Protein AF-A0A7X5N4G2-F1 (afdb_monomer_lite)

Structure (mmCIF, N/CA/C/O backbone):
data_AF-A0A7X5N4G2-F1
#
_entry.id   AF-A0A7X5N4G2-F1
#
loop_
_atom_site.group_PDB
_atom_site.id
_atom_site.type_symbol
_atom_site.label_atom_id
_atom_site.label_alt_id
_atom_site.label_comp_id
_atom_site.label_asym_id
_atom_site.label_entity_id
_atom_site.label_seq_id
_atom_site.pdbx_PDB_ins_code
_atom_site.Cartn_x
_atom_site.Cartn_y
_atom_site.Cartn_z
_atom_site.occupancy
_atom_site.B_iso_or_equiv
_atom_site.auth_seq_id
_atom_site.auth_comp_id
_atom_site.auth_asym_id
_atom_site.auth_atom_id
_atom_site.pdbx_PDB_model_num
ATOM 1 N N . ASP A 1 1 ? -10.173 5.238 -19.729 1.00 92.06 1 ASP A N 1
ATOM 2 C CA . ASP A 1 1 ? -10.025 4.762 -21.127 1.00 92.06 1 ASP A CA 1
ATOM 3 C C . ASP A 1 1 ? -9.291 3.426 -21.212 1.00 92.06 1 ASP A C 1
ATOM 5 O O . ASP A 1 1 ? -9.582 2.671 -22.125 1.00 92.06 1 ASP A O 1
ATOM 9 N N . GLY A 1 2 ? -8.421 3.095 -20.251 1.00 95.19 2 GLY A N 1
ATOM 10 C CA . GLY A 1 2 ? -7.559 1.912 -20.341 1.00 95.19 2 GLY A CA 1
ATOM 11 C C . GLY A 1 2 ? -6.193 2.245 -20.941 1.00 95.19 2 GLY A C 1
ATOM 12 O O . GLY A 1 2 ? -5.369 1.347 -21.107 1.00 95.19 2 GLY A O 1
ATOM 13 N N . ASP A 1 3 ? -5.952 3.527 -21.218 1.00 97.50 3 ASP A N 1
ATOM 14 C CA . ASP A 1 3 ? -4.658 4.038 -21.627 1.00 97.50 3 ASP A CA 1
ATOM 15 C C . ASP A 1 3 ? -3.675 4.006 -20.444 1.00 97.50 3 ASP A C 1
ATOM 17 O O . ASP A 1 3 ? -4.087 3.887 -19.280 1.00 97.50 3 ASP A O 1
ATOM 21 N N . PRO A 1 4 ? -2.359 4.083 -20.712 1.00 96.88 4 PRO A N 1
ATOM 22 C CA . PRO A 1 4 ? -1.360 4.167 -19.659 1.00 96.88 4 PRO A CA 1
ATOM 23 C C . PRO A 1 4 ? -1.680 5.289 -18.671 1.00 96.88 4 PRO A C 1
ATOM 25 O O . PRO A 1 4 ? -1.865 6.444 -19.050 1.00 96.88 4 PRO A O 1
ATOM 28 N N . ALA A 1 5 ? -1.708 4.934 -17.393 1.00 97.12 5 ALA A N 1
ATOM 29 C CA . ALA A 1 5 ? -1.971 5.850 -16.299 1.00 97.12 5 ALA A CA 1
ATOM 30 C C . ALA A 1 5 ? -1.013 5.570 -15.143 1.00 97.12 5 ALA A C 1
ATOM 32 O O . ALA A 1 5 ? -0.503 4.455 -14.984 1.00 97.12 5 ALA A O 1
ATOM 33 N N . GLU A 1 6 ? -0.801 6.588 -14.318 1.00 96.94 6 GLU A N 1
ATOM 34 C CA . GLU A 1 6 ? 0.061 6.523 -13.147 1.00 96.94 6 GLU A CA 1
ATOM 35 C C . GLU A 1 6 ? -0.737 6.840 -11.882 1.00 96.94 6 GLU A C 1
ATOM 37 O O . GLU A 1 6 ? -1.568 7.749 -11.858 1.00 96.94 6 GLU A O 1
ATOM 42 N N . ALA A 1 7 ? -0.466 6.081 -10.820 1.00 97.38 7 ALA A N 1
ATOM 43 C CA . ALA A 1 7 ? -0.912 6.387 -9.471 1.00 97.38 7 ALA A CA 1
ATOM 44 C C . ALA A 1 7 ? 0.320 6.735 -8.633 1.00 97.38 7 ALA A C 1
ATOM 46 O O . ALA A 1 7 ? 1.182 5.882 -8.423 1.00 97.38 7 ALA A O 1
ATOM 47 N N . TRP A 1 8 ? 0.392 7.978 -8.157 1.00 96.81 8 TRP A N 1
ATOM 48 C CA . TRP A 1 8 ? 1.512 8.471 -7.362 1.00 96.81 8 TRP A CA 1
ATOM 49 C C . TRP A 1 8 ? 1.087 8.688 -5.910 1.00 96.81 8 TRP A C 1
ATOM 51 O O . TRP A 1 8 ? 0.089 9.359 -5.642 1.00 96.81 8 TRP A O 1
ATOM 61 N N . LEU A 1 9 ? 1.842 8.107 -4.978 1.00 96.31 9 LEU A N 1
ATOM 62 C CA . LEU A 1 9 ? 1.596 8.192 -3.542 1.00 96.31 9 LEU A CA 1
ATOM 63 C C . LEU A 1 9 ? 2.859 8.681 -2.837 1.00 96.31 9 LEU A C 1
ATOM 65 O O . LEU A 1 9 ? 3.897 8.028 -2.901 1.00 96.31 9 LEU A O 1
ATOM 69 N N . CYS A 1 10 ? 2.727 9.779 -2.101 1.00 95.44 10 CYS A N 1
ATOM 70 C CA . CYS A 1 10 ? 3.713 10.227 -1.128 1.00 95.44 10 CYS A CA 1
ATOM 71 C C . CYS A 1 10 ? 3.094 10.228 0.261 1.00 95.44 10 CYS A C 1
ATOM 73 O O . CYS A 1 10 ? 1.952 10.652 0.429 1.00 95.44 10 CYS A O 1
ATOM 75 N N . TYR A 1 11 ? 3.859 9.759 1.241 1.00 94.50 11 TYR A N 1
ATOM 76 C CA . TYR A 1 11 ? 3.466 9.749 2.644 1.00 94.50 11 TYR A CA 1
ATOM 77 C C . TYR A 1 11 ? 4.683 10.018 3.528 1.00 94.50 11 TYR A C 1
ATOM 79 O O . TYR A 1 11 ? 5.825 9.751 3.144 1.00 94.50 11 TYR A O 1
ATOM 87 N N . GLY A 1 12 ? 4.432 10.540 4.721 1.00 94.94 12 GLY A N 1
ATOM 88 C CA . GLY A 1 12 ? 5.426 10.707 5.770 1.00 94.94 12 GLY A CA 1
ATOM 89 C C . GLY A 1 12 ? 4.967 10.111 7.095 1.00 94.94 12 GLY A C 1
ATOM 90 O O . GLY A 1 12 ? 3.796 9.798 7.302 1.00 94.94 12 GLY A O 1
ATOM 91 N N . LEU A 1 13 ? 5.898 10.006 8.047 1.00 93.12 13 LEU A N 1
ATOM 92 C CA . LEU A 1 13 ? 5.601 9.498 9.392 1.00 93.12 13 LEU A CA 1
ATOM 93 C C . LEU A 1 13 ? 4.521 10.331 10.110 1.00 93.12 13 LEU A C 1
ATOM 95 O O . LEU A 1 13 ? 3.733 9.786 10.881 1.00 93.12 13 LEU A O 1
ATOM 99 N N . GLY A 1 14 ? 4.458 11.637 9.829 1.00 96.94 14 GLY A N 1
ATOM 100 C CA . GLY A 1 14 ? 3.423 12.525 10.363 1.00 96.94 14 GLY A CA 1
ATOM 101 C C . GLY A 1 14 ? 2.007 12.099 9.967 1.00 96.94 14 GLY A C 1
ATOM 102 O O . GLY A 1 14 ? 1.120 12.098 10.819 1.00 96.94 14 GLY A O 1
ATOM 103 N N . ASP A 1 15 ? 1.813 11.646 8.725 1.00 95.50 15 ASP A N 1
ATOM 104 C CA . ASP A 1 15 ? 0.514 11.167 8.236 1.00 95.50 15 ASP A CA 1
ATOM 105 C C . ASP A 1 15 ? 0.079 9.910 8.995 1.00 95.50 15 ASP A C 1
ATOM 107 O O . ASP A 1 15 ? -1.078 9.766 9.385 1.00 95.50 15 ASP A O 1
ATOM 111 N N . VAL A 1 16 ? 1.033 9.021 9.282 1.00 95.12 16 VAL A N 1
ATOM 112 C CA . VAL A 1 16 ? 0.786 7.790 10.042 1.00 95.12 16 VAL A CA 1
ATOM 113 C C . VAL A 1 16 ? 0.347 8.099 11.469 1.00 95.12 16 VAL A C 1
ATOM 115 O O . VAL A 1 16 ? -0.614 7.511 11.966 1.00 95.12 16 VAL A O 1
ATOM 118 N N . VAL A 1 17 ? 1.040 9.027 12.134 1.00 96.88 17 VAL A N 1
ATOM 119 C CA . VAL A 1 17 ? 0.687 9.463 13.491 1.00 96.88 17 VAL A CA 1
ATOM 120 C C . VAL A 1 17 ? -0.707 10.084 13.504 1.00 96.88 17 VAL A C 1
ATOM 122 O O . VAL A 1 17 ? -1.516 9.732 14.364 1.00 96.88 17 VAL A O 1
ATOM 125 N N . LEU A 1 18 ? -1.008 10.945 12.531 1.00 97.75 18 LEU A N 1
ATOM 126 C CA . LEU A 1 18 ? -2.312 11.586 12.403 1.00 97.75 18 LEU A CA 1
ATOM 127 C C . LEU A 1 18 ? -3.437 10.558 12.215 1.00 97.75 18 LEU A C 1
ATOM 129 O O . LEU A 1 18 ? -4.429 10.597 12.939 1.00 97.75 18 LEU A O 1
ATOM 133 N N . LEU A 1 19 ? -3.273 9.598 11.301 1.00 97.31 19 LEU A N 1
ATOM 134 C CA . LEU A 1 19 ? -4.270 8.552 11.052 1.00 97.31 19 LEU A CA 1
ATOM 135 C C . LEU A 1 19 ? -4.493 7.662 12.278 1.00 97.31 19 LEU A C 1
ATOM 137 O O . LEU A 1 19 ? -5.636 7.347 12.607 1.00 97.31 19 LEU A O 1
ATOM 141 N N . LYS A 1 20 ? -3.426 7.304 13.006 1.00 97.19 20 LYS A N 1
ATOM 142 C CA . LYS A 1 20 ? -3.554 6.572 14.277 1.00 97.19 20 LYS A CA 1
ATOM 143 C C . LYS A 1 20 ? -4.362 7.376 15.293 1.00 97.19 20 LYS A C 1
ATOM 145 O O . LYS A 1 20 ? -5.293 6.838 15.882 1.00 97.19 20 LYS A O 1
ATOM 150 N N . GLN A 1 21 ? -4.065 8.664 15.460 1.00 98.06 21 GLN A N 1
ATOM 151 C CA . GLN A 1 21 ? 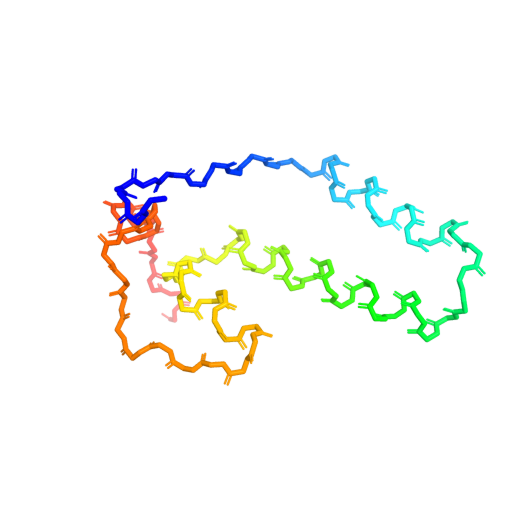-4.821 9.531 16.369 1.00 98.06 21 GLN A CA 1
ATOM 152 C C . GLN A 1 21 ? -6.299 9.630 15.979 1.00 98.06 21 GLN A C 1
ATOM 154 O O . GLN A 1 21 ? -7.152 9.515 16.854 1.00 98.06 21 GLN A O 1
ATOM 159 N N . MET A 1 22 ? -6.609 9.774 14.687 1.00 98.00 22 MET A N 1
ATOM 160 C CA . MET A 1 22 ? -7.989 9.796 14.190 1.00 98.00 22 MET A CA 1
ATOM 161 C C . MET A 1 22 ? -8.748 8.505 14.532 1.00 98.00 22 MET A C 1
ATOM 163 O O . MET A 1 22 ? -9.901 8.570 14.958 1.00 98.00 22 MET A O 1
ATOM 167 N N . ILE A 1 23 ? -8.109 7.338 14.386 1.00 98.00 23 ILE A N 1
ATOM 168 C CA . ILE A 1 23 ? -8.715 6.045 14.740 1.00 98.00 23 ILE A CA 1
ATOM 169 C C . ILE A 1 23 ? -8.985 5.964 16.248 1.00 98.00 23 ILE A C 1
ATOM 171 O O . ILE A 1 23 ? -10.080 5.576 16.658 1.00 98.00 23 ILE A O 1
ATOM 175 N N . GLU A 1 24 ? -8.014 6.349 17.080 1.00 97.62 24 GLU A N 1
ATOM 176 C CA . GLU A 1 24 ? -8.138 6.238 18.537 1.00 97.62 24 GLU A CA 1
ATOM 177 C C . GLU A 1 24 ? -9.143 7.236 19.128 1.00 97.62 24 GLU A C 1
ATOM 179 O O . GLU A 1 24 ? -9.908 6.877 20.025 1.00 97.62 24 GLU A O 1
ATOM 184 N N . GLN A 1 25 ? -9.184 8.467 18.612 1.00 97.62 25 GLN A N 1
ATOM 185 C CA . GLN A 1 25 ? -10.076 9.532 19.090 1.00 97.62 25 GLN A CA 1
ATOM 186 C C . GLN A 1 25 ? -11.508 9.417 18.550 1.00 97.62 25 GLN A C 1
ATOM 188 O O . GLN A 1 25 ? -12.406 10.074 19.069 1.00 97.62 25 GLN A O 1
ATOM 193 N N . GLY A 1 26 ? -11.739 8.596 17.522 1.00 95.88 26 GLY A N 1
ATOM 194 C CA . GLY A 1 26 ? -13.071 8.384 16.966 1.00 95.88 26 GLY A CA 1
ATOM 195 C C . GLY A 1 26 ? -14.043 7.710 17.944 1.00 95.88 26 GLY A C 1
ATOM 196 O O . GLY A 1 26 ? -13.651 6.946 18.828 1.00 95.88 26 GLY A O 1
ATOM 197 N N . GLU A 1 27 ? -15.340 7.933 17.732 1.00 97.38 27 GLU A N 1
ATOM 198 C CA . GLU A 1 27 ? -16.436 7.375 18.550 1.00 97.38 27 GLU A CA 1
ATOM 199 C C . GLU A 1 27 ? -16.839 5.941 18.152 1.00 97.38 27 GLU A C 1
ATOM 201 O O . GLU A 1 27 ? -17.821 5.387 18.645 1.00 97.38 27 GLU A O 1
ATOM 206 N N . ALA A 1 28 ? -16.101 5.320 17.230 1.00 97.12 28 ALA A N 1
ATOM 207 C CA . ALA A 1 28 ? -16.384 3.965 16.780 1.00 97.12 28 ALA A CA 1
ATOM 208 C C . ALA A 1 28 ? -16.166 2.935 17.903 1.00 97.12 28 ALA A C 1
ATOM 210 O O . ALA A 1 28 ? -15.274 3.082 18.739 1.00 97.12 28 ALA A O 1
ATOM 211 N N . ALA A 1 29 ? -16.937 1.846 17.877 1.00 98.25 29 ALA A N 1
ATOM 212 C CA . ALA A 1 29 ? -16.732 0.719 18.783 1.00 98.25 29 ALA A CA 1
ATOM 213 C C . ALA A 1 29 ? -15.332 0.094 18.611 1.00 98.25 29 ALA A C 1
ATOM 215 O O . ALA A 1 29 ? -14.763 0.116 17.515 1.00 98.25 29 ALA A O 1
ATOM 216 N N . GLU A 1 30 ? -14.807 -0.536 19.666 1.00 97.81 30 GLU A N 1
ATOM 217 C CA . GLU A 1 30 ? -13.445 -1.098 19.675 1.00 97.81 30 GLU A CA 1
ATOM 218 C C . GLU A 1 30 ? -13.176 -2.106 18.554 1.00 97.81 30 GLU A C 1
ATOM 220 O O . GLU A 1 30 ? -12.096 -2.100 17.963 1.00 97.81 30 GLU A O 1
ATOM 225 N N . GLU A 1 31 ? -14.167 -2.923 18.191 1.00 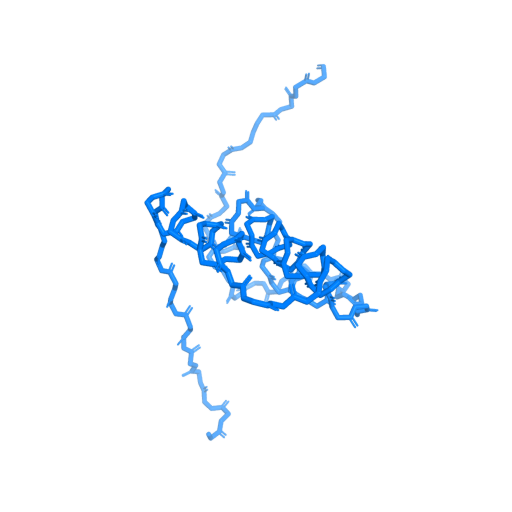97.81 31 GLU A N 1
ATOM 226 C CA . GLU A 1 31 ? -14.029 -3.863 17.073 1.00 97.81 31 GLU A CA 1
ATOM 227 C C . GLU A 1 31 ? -13.780 -3.129 15.748 1.00 97.81 31 GLU A C 1
ATOM 229 O O . GLU A 1 31 ? -12.931 -3.521 14.945 1.00 97.81 31 GLU A O 1
ATOM 234 N N . ARG A 1 32 ? -14.449 -1.987 15.541 1.00 97.81 32 ARG A N 1
ATOM 235 C CA . ARG A 1 32 ? -14.214 -1.162 14.357 1.00 97.81 32 ARG A CA 1
ATOM 236 C C . ARG A 1 32 ? -12.840 -0.500 14.407 1.00 97.81 32 ARG A C 1
ATOM 238 O O . ARG A 1 32 ? -12.149 -0.516 13.393 1.00 97.81 32 ARG A O 1
ATOM 245 N N . LYS A 1 33 ? -12.411 0.027 15.559 1.00 98.38 33 LYS A N 1
ATOM 246 C CA . LYS A 1 33 ? -11.058 0.594 15.717 1.00 98.38 33 LYS A CA 1
ATOM 247 C C . LYS A 1 33 ? -9.975 -0.446 15.447 1.00 98.38 33 LYS A C 1
ATOM 249 O O . LYS A 1 33 ? -8.994 -0.157 14.770 1.00 98.38 33 LYS A O 1
ATOM 254 N N . ARG A 1 34 ? -10.161 -1.682 15.921 1.00 98.19 34 ARG A N 1
ATOM 255 C CA . ARG A 1 34 ? -9.265 -2.811 15.633 1.00 98.19 34 ARG A CA 1
ATOM 256 C C . ARG A 1 34 ? -9.156 -3.087 14.132 1.00 98.19 34 ARG A C 1
ATOM 258 O O . ARG A 1 34 ? -8.043 -3.250 13.640 1.00 98.19 34 ARG A O 1
ATOM 265 N N . LEU A 1 35 ? -10.277 -3.089 13.410 1.00 98.06 35 LEU A N 1
ATOM 266 C CA . LEU A 1 35 ? -10.277 -3.258 11.956 1.00 98.06 35 LEU A CA 1
ATOM 267 C C . LEU A 1 35 ? -9.549 -2.110 11.238 1.00 98.06 35 LEU A C 1
ATOM 269 O O . LEU A 1 35 ? -8.761 -2.362 10.332 1.00 98.06 35 LEU A O 1
ATOM 273 N N . GLU A 1 36 ? -9.796 -0.859 11.626 1.00 98.19 36 GLU A N 1
ATOM 274 C CA . GLU A 1 36 ? -9.131 0.296 11.006 1.00 98.19 36 GLU A CA 1
ATOM 275 C C . GLU A 1 36 ? -7.619 0.310 11.287 1.00 98.19 36 GLU A C 1
ATOM 277 O O . GLU A 1 36 ? -6.840 0.583 10.376 1.00 98.19 36 GLU A O 1
ATOM 282 N N . ARG A 1 37 ? -7.184 -0.086 12.494 1.00 97.94 37 ARG A N 1
ATOM 283 C CA . ARG A 1 37 ? -5.759 -0.312 12.801 1.00 97.94 37 ARG A CA 1
ATOM 284 C C . ARG A 1 37 ? -5.141 -1.347 11.859 1.00 97.94 37 ARG A C 1
ATOM 286 O O . ARG A 1 37 ? -4.125 -1.065 11.238 1.00 97.94 37 ARG A O 1
ATOM 293 N N . ALA A 1 38 ? -5.798 -2.494 11.677 1.00 97.31 38 ALA A N 1
ATOM 294 C CA . ALA A 1 38 ? -5.310 -3.542 10.781 1.00 97.31 38 ALA A CA 1
ATOM 295 C C . ALA A 1 38 ? -5.211 -3.078 9.315 1.00 97.31 38 ALA A C 1
ATOM 297 O O . ALA A 1 38 ? -4.257 -3.421 8.619 1.00 97.31 38 ALA A O 1
ATOM 298 N N . LYS A 1 39 ? -6.168 -2.269 8.840 1.00 97.06 39 LYS A N 1
ATOM 299 C CA . LYS A 1 39 ? -6.105 -1.665 7.499 1.00 97.06 39 LYS A CA 1
ATOM 300 C C . LYS A 1 39 ? -4.950 -0.677 7.367 1.00 97.06 39 LYS A C 1
ATOM 302 O O . LYS A 1 39 ? -4.275 -0.680 6.340 1.00 97.06 39 LYS A O 1
ATOM 307 N N . LEU A 1 40 ? -4.726 0.158 8.384 1.00 97.38 40 LEU A N 1
ATOM 308 C CA . LEU A 1 40 ? -3.604 1.090 8.396 1.00 97.38 40 LEU A CA 1
ATOM 309 C C . LEU A 1 40 ? -2.275 0.332 8.369 1.00 97.38 40 LEU A C 1
ATOM 311 O O . LEU A 1 40 ? -1.430 0.639 7.538 1.00 97.38 40 LEU A O 1
ATOM 315 N N . ASP A 1 41 ? -2.118 -0.697 9.200 1.00 96.00 41 ASP A N 1
ATOM 316 C CA . ASP A 1 41 ? -0.915 -1.534 9.211 1.00 96.00 41 ASP A CA 1
ATOM 317 C C . ASP A 1 41 ? -0.685 -2.213 7.849 1.00 96.00 41 ASP A C 1
ATOM 319 O O . ASP A 1 41 ? 0.445 -2.265 7.365 1.00 96.00 41 ASP A O 1
ATOM 323 N N . HIS A 1 42 ? -1.750 -2.664 7.176 1.00 95.50 42 HIS A N 1
ATOM 324 C CA . HIS A 1 42 ? -1.655 -3.213 5.822 1.00 95.50 42 HIS A CA 1
ATOM 325 C C . HIS A 1 42 ? -1.196 -2.169 4.790 1.00 95.50 42 HIS A C 1
ATOM 327 O O . HIS A 1 42 ? -0.333 -2.461 3.963 1.00 95.50 42 HIS A O 1
ATOM 333 N N . LEU A 1 43 ? -1.734 -0.944 4.847 1.00 96.12 43 LEU A N 1
ATOM 334 C CA . LEU A 1 43 ? -1.309 0.158 3.978 1.00 96.12 43 LEU A CA 1
ATOM 335 C C . LEU A 1 43 ? 0.168 0.515 4.204 1.00 96.12 43 LEU A C 1
ATOM 337 O O . LEU A 1 43 ? 0.902 0.706 3.237 1.00 96.12 43 LEU A O 1
ATOM 341 N N . LEU A 1 44 ? 0.621 0.564 5.460 1.00 96.12 44 LEU A N 1
ATOM 342 C CA . LEU A 1 44 ? 2.030 0.806 5.780 1.00 96.12 44 LEU A CA 1
ATOM 343 C C . LEU A 1 44 ? 2.921 -0.318 5.251 1.00 96.12 44 LEU A C 1
ATOM 345 O O . LEU A 1 44 ? 3.911 -0.041 4.578 1.00 96.12 44 LEU A O 1
ATOM 349 N N . GLY A 1 45 ? 2.518 -1.575 5.450 1.00 95.25 45 GLY A N 1
ATOM 350 C CA . GLY A 1 45 ? 3.215 -2.729 4.884 1.00 95.25 45 GLY A CA 1
ATOM 351 C C . GLY A 1 45 ? 3.296 -2.684 3.354 1.00 95.25 45 GLY A C 1
ATOM 352 O O . GLY A 1 45 ? 4.324 -3.039 2.783 1.00 95.25 45 GLY A O 1
ATOM 353 N N . TYR A 1 46 ? 2.254 -2.196 2.672 1.00 96.81 46 TYR A N 1
ATOM 354 C CA . TYR A 1 46 ? 2.280 -1.956 1.226 1.00 96.81 46 TYR A CA 1
ATOM 355 C C . TYR A 1 46 ? 3.283 -0.866 0.827 1.00 96.81 46 TYR A C 1
ATOM 357 O O . TYR A 1 46 ? 4.018 -1.030 -0.151 1.00 96.81 46 TYR A O 1
ATOM 365 N N . CYS A 1 47 ? 3.322 0.240 1.570 1.00 95.75 47 CYS A N 1
ATOM 366 C CA . CYS A 1 47 ? 4.230 1.345 1.295 1.00 95.75 47 CYS A CA 1
ATOM 367 C C . CYS A 1 47 ? 5.704 0.955 1.486 1.00 95.75 47 CYS A C 1
ATOM 369 O O . CYS A 1 47 ? 6.525 1.305 0.637 1.00 95.75 47 CYS A O 1
ATOM 371 N N . GLU A 1 48 ? 6.007 0.206 2.549 1.00 94.31 48 GLU A N 1
ATOM 372 C CA . GLU A 1 48 ? 7.364 -0.175 2.975 1.00 94.31 48 GLU A CA 1
ATOM 373 C C . GLU A 1 48 ? 7.895 -1.453 2.303 1.00 94.31 48 GLU A C 1
ATOM 375 O O . GLU A 1 48 ? 9.077 -1.779 2.419 1.00 94.31 48 GLU A O 1
ATOM 380 N N . SER A 1 49 ? 7.045 -2.195 1.589 1.00 94.94 49 SER A N 1
ATOM 381 C CA . SER A 1 49 ? 7.456 -3.430 0.922 1.00 94.94 49 SER A CA 1
ATOM 382 C C . SER A 1 49 ? 8.468 -3.175 -0.195 1.00 94.94 49 SER A C 1
ATOM 384 O O . SER A 1 49 ? 8.293 -2.284 -1.024 1.00 94.94 49 SER A O 1
ATOM 386 N N . MET A 1 50 ? 9.480 -4.044 -0.280 1.00 95.44 50 MET A N 1
ATOM 387 C CA . MET A 1 50 ? 10.421 -4.116 -1.408 1.00 95.44 50 MET A CA 1
ATOM 388 C C . MET A 1 50 ? 9.924 -5.041 -2.537 1.00 95.44 50 MET A C 1
ATOM 390 O O . MET A 1 50 ? 10.577 -5.175 -3.570 1.00 95.44 50 MET A O 1
ATOM 394 N N . GLN A 1 51 ? 8.782 -5.715 -2.356 1.00 95.94 51 GLN A N 1
ATOM 395 C CA . GLN A 1 51 ? 8.193 -6.599 -3.368 1.00 95.94 51 GLN A CA 1
ATOM 396 C C . GLN A 1 51 ? 7.448 -5.795 -4.442 1.00 95.94 51 GLN A C 1
ATOM 398 O O . GLN A 1 51 ? 7.170 -4.609 -4.280 1.00 95.94 51 GLN A O 1
ATOM 403 N N . CYS A 1 52 ? 7.053 -6.437 -5.543 1.00 97.94 52 CYS A N 1
ATOM 404 C CA . CYS A 1 52 ? 6.201 -5.794 -6.543 1.00 97.94 52 CYS A CA 1
ATOM 405 C C . CYS A 1 52 ? 4.913 -5.242 -5.903 1.00 97.94 52 CYS A C 1
ATOM 407 O O . CYS A 1 52 ? 4.108 -6.011 -5.372 1.00 97.94 52 CYS A O 1
ATOM 409 N N . ARG A 1 53 ? 4.663 -3.930 -6.032 1.00 98.12 53 ARG A N 1
ATOM 410 C CA . ARG A 1 53 ? 3.480 -3.277 -5.446 1.00 98.12 53 ARG A CA 1
ATOM 411 C C . ARG A 1 53 ? 2.172 -3.942 -5.863 1.00 98.12 53 ARG A C 1
ATOM 413 O O . ARG A 1 53 ? 1.295 -4.152 -5.035 1.00 98.12 53 ARG A O 1
ATOM 420 N N . ARG A 1 54 ? 2.053 -4.355 -7.129 1.00 98.31 54 ARG A N 1
ATOM 421 C CA . ARG A 1 54 ? 0.852 -5.048 -7.625 1.00 98.31 54 ARG A CA 1
ATOM 422 C C . ARG A 1 54 ? 0.621 -6.390 -6.927 1.00 98.31 54 ARG A C 1
ATOM 424 O O . ARG A 1 54 ? -0.525 -6.716 -6.648 1.00 98.31 54 ARG A O 1
ATOM 431 N N . GLN A 1 55 ? 1.680 -7.149 -6.641 1.00 98.25 55 GLN A N 1
ATOM 432 C CA . GLN A 1 55 ? 1.548 -8.414 -5.913 1.00 98.25 55 GLN A CA 1
ATOM 433 C C . GLN A 1 55 ? 1.053 -8.171 -4.485 1.00 98.25 55 GLN A C 1
ATOM 435 O O . GLN A 1 55 ? 0.114 -8.832 -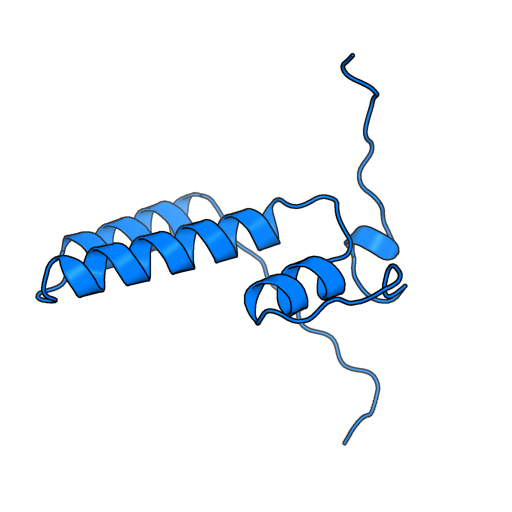4.058 1.00 98.25 55 GLN A O 1
ATOM 440 N N . VAL A 1 56 ? 1.629 -7.190 -3.783 1.00 97.81 56 VAL A N 1
ATOM 441 C CA . VAL A 1 56 ? 1.240 -6.859 -2.401 1.00 97.81 56 VAL A CA 1
ATOM 442 C C . VAL A 1 56 ? -0.196 -6.336 -2.338 1.00 97.81 56 VAL A C 1
ATOM 444 O O . VAL A 1 56 ? -0.975 -6.792 -1.506 1.00 97.81 56 VAL A O 1
ATOM 447 N N . LEU A 1 57 ? -0.566 -5.434 -3.253 1.00 97.62 57 LEU A N 1
ATOM 448 C CA . LEU A 1 57 ? -1.920 -4.888 -3.345 1.00 97.62 57 LEU A CA 1
ATOM 449 C C . LEU A 1 57 ? -2.958 -5.998 -3.545 1.00 97.62 57 LEU A C 1
ATOM 451 O O . LEU A 1 57 ? -3.930 -6.068 -2.803 1.00 97.62 57 LEU A O 1
ATOM 455 N N . LEU A 1 58 ? -2.740 -6.875 -4.531 1.00 97.94 58 LEU A N 1
ATOM 456 C CA . LEU A 1 58 ? -3.664 -7.966 -4.845 1.00 97.94 58 LEU A CA 1
ATOM 457 C C . LEU A 1 58 ? -3.736 -8.999 -3.714 1.00 97.94 58 LEU A C 1
ATOM 459 O O . LEU A 1 58 ? -4.828 -9.454 -3.378 1.00 97.94 58 LEU A O 1
ATOM 463 N N . ALA A 1 59 ? -2.614 -9.289 -3.048 1.00 96.62 59 ALA A N 1
ATOM 464 C CA . ALA A 1 59 ? -2.598 -10.167 -1.881 1.00 96.62 59 ALA A CA 1
ATOM 465 C C . ALA A 1 59 ? -3.472 -9.629 -0.733 1.00 96.62 59 ALA A C 1
ATOM 467 O O . ALA A 1 59 ? -4.136 -10.415 -0.058 1.00 96.62 59 ALA A O 1
ATOM 468 N N . GLY A 1 60 ? -3.548 -8.304 -0.551 1.00 93.56 60 GLY A N 1
ATOM 469 C CA . GLY A 1 60 ? -4.469 -7.663 0.397 1.00 93.56 60 GLY A CA 1
ATOM 470 C C . GLY A 1 60 ? -5.952 -7.929 0.118 1.00 93.56 60 GLY A C 1
ATOM 471 O O . GLY A 1 60 ? -6.762 -7.929 1.043 1.00 93.56 60 GLY A O 1
ATOM 472 N N . PHE 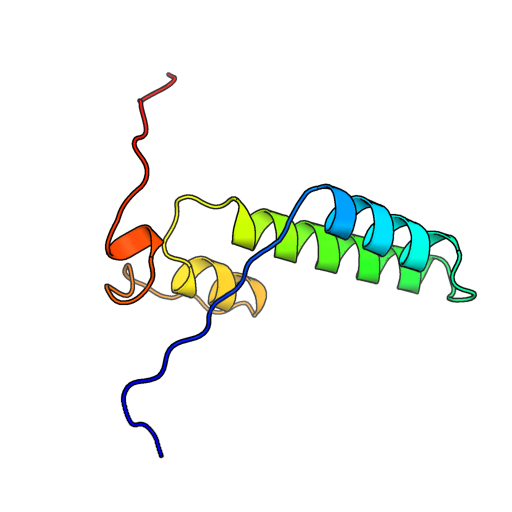A 1 61 ? -6.298 -8.230 -1.136 1.00 96.12 61 PHE A N 1
ATOM 473 C CA . PHE A 1 61 ? -7.638 -8.637 -1.569 1.00 96.12 61 PHE A CA 1
ATOM 474 C C . PHE A 1 61 ? -7.802 -10.162 -1.695 1.00 96.12 61 PHE A C 1
ATOM 476 O O . PHE A 1 61 ? -8.837 -10.635 -2.156 1.00 96.12 61 PHE A O 1
ATOM 483 N N . GLY A 1 62 ? -6.807 -10.946 -1.266 1.00 96.81 62 GLY A N 1
ATOM 484 C CA . GLY A 1 62 ? -6.825 -12.408 -1.363 1.00 96.81 62 GLY A CA 1
ATOM 485 C C . GLY A 1 62 ? -6.487 -12.952 -2.754 1.00 96.81 62 GLY A C 1
ATOM 486 O O . GLY A 1 62 ? -6.667 -14.143 -3.006 1.00 96.81 62 GLY A O 1
ATOM 487 N N . GLU A 1 63 ? -5.981 -12.113 -3.657 1.00 98.06 63 GLU A N 1
ATOM 488 C CA . GLU A 1 63 ? -5.585 -12.503 -5.006 1.00 98.06 63 GLU A CA 1
ATOM 489 C C . GLU A 1 63 ? -4.082 -12.784 -5.098 1.00 98.06 63 GLU A C 1
ATOM 491 O O . GLU A 1 63 ? -3.239 -12.023 -4.622 1.00 98.06 63 GLU A O 1
ATOM 496 N N . THR A 1 64 ? -3.724 -13.878 -5.772 1.00 97.31 64 THR A N 1
ATOM 497 C CA . THR A 1 64 ? -2.321 -14.212 -6.046 1.00 97.31 64 THR A CA 1
ATOM 498 C C . THR A 1 64 ? -1.933 -13.741 -7.440 1.00 97.31 64 THR A C 1
ATOM 500 O O . THR A 1 64 ? -2.485 -14.206 -8.435 1.00 97.31 64 THR A O 1
ATOM 503 N N . TYR A 1 65 ? -0.930 -12.867 -7.524 1.00 97.56 65 TYR A N 1
ATOM 504 C CA . TYR A 1 65 ? -0.368 -12.425 -8.797 1.00 97.56 65 TYR A CA 1
ATOM 505 C C . TYR A 1 65 ? 0.980 -13.123 -9.053 1.00 97.56 65 TYR A C 1
ATOM 507 O O . TYR A 1 65 ? 1.934 -12.918 -8.296 1.00 97.56 65 TYR A O 1
ATOM 515 N N . PRO A 1 66 ? 1.084 -13.974 -10.091 1.00 96.88 66 PRO A N 1
ATOM 516 C CA . PRO A 1 66 ? 2.105 -15.023 -10.156 1.00 96.88 66 PRO A CA 1
ATOM 517 C C . PRO A 1 66 ? 3.526 -14.522 -10.435 1.00 96.88 66 PRO A C 1
ATOM 519 O O . PRO A 1 66 ? 4.487 -15.245 -10.183 1.00 96.88 66 PRO A O 1
ATOM 522 N N . LYS A 1 67 ? 3.685 -13.318 -10.990 1.00 97.56 67 LYS A N 1
ATOM 523 C CA . LYS A 1 67 ? 4.990 -12.749 -11.360 1.00 97.56 67 LYS A CA 1
ATOM 524 C C . LYS A 1 67 ? 5.034 -11.257 -11.032 1.00 97.56 67 LYS A C 1
ATOM 526 O O . LYS A 1 67 ? 3.979 -10.632 -11.024 1.00 97.56 67 LYS A O 1
ATOM 531 N N . PRO A 1 68 ? 6.213 -10.649 -10.826 1.00 97.69 68 PRO A N 1
ATOM 532 C CA . PRO A 1 68 ? 6.333 -9.196 -10.733 1.00 97.69 68 PRO A CA 1
ATOM 533 C C . PRO A 1 68 ? 5.696 -8.498 -11.944 1.00 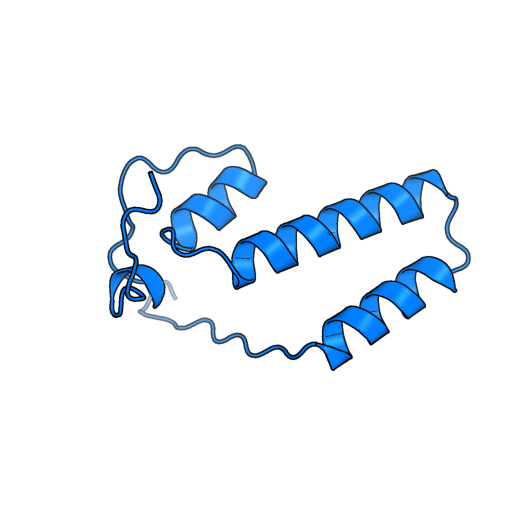97.69 68 PRO A C 1
ATOM 535 O O . PRO A 1 68 ? 5.778 -8.989 -13.069 1.00 97.69 68 PRO A O 1
ATOM 538 N N . CYS A 1 69 ? 5.037 -7.357 -11.730 1.00 98.06 69 CYS A N 1
ATOM 539 C CA . CYS A 1 69 ? 4.225 -6.715 -12.767 1.00 98.06 69 CYS A CA 1
ATOM 540 C C . CYS A 1 69 ? 5.025 -5.971 -13.840 1.00 98.06 69 CYS A C 1
ATOM 542 O O . CYS A 1 69 ? 4.455 -5.653 -14.877 1.00 98.06 69 CYS A O 1
ATOM 544 N N . GLY A 1 70 ? 6.296 -5.647 -13.580 1.00 97.88 70 GLY A N 1
ATOM 545 C CA . GLY A 1 70 ? 7.137 -4.884 -14.507 1.00 97.88 70 GLY A CA 1
ATOM 546 C C . GLY A 1 70 ? 6.704 -3.428 -14.734 1.00 97.88 70 GLY A C 1
ATOM 547 O O . GLY A 1 70 ? 7.247 -2.788 -15.621 1.00 97.88 70 GLY A O 1
ATOM 548 N N . ASN A 1 71 ? 5.739 -2.905 -13.964 1.00 98.12 71 ASN A N 1
ATOM 549 C CA . ASN A 1 71 ? 5.138 -1.578 -14.178 1.00 98.12 71 ASN A CA 1
ATOM 550 C C . ASN A 1 71 ? 4.822 -0.829 -12.867 1.00 98.12 71 ASN A C 1
ATOM 552 O O . ASN A 1 71 ? 3.895 -0.028 -12.805 1.00 98.12 71 ASN A O 1
ATOM 556 N N . CYS A 1 72 ? 5.529 -1.151 -11.787 1.00 98.31 72 CYS A N 1
ATOM 557 C CA . CYS A 1 72 ? 5.525 -0.354 -10.560 1.00 98.31 72 CYS A CA 1
ATOM 558 C C . CYS A 1 72 ? 6.957 0.062 -10.248 1.00 98.31 72 CYS A C 1
ATOM 560 O O . CYS A 1 72 ? 7.891 -0.622 -10.663 1.00 98.31 72 CYS A O 1
ATOM 562 N N . ASP A 1 73 ? 7.121 1.137 -9.495 1.00 97.44 73 ASP A N 1
ATOM 563 C CA . ASP A 1 73 ? 8.400 1.647 -8.999 1.00 97.44 73 ASP A CA 1
ATOM 564 C C . ASP A 1 73 ? 9.301 0.560 -8.387 1.00 97.44 73 ASP A C 1
ATOM 566 O O . ASP A 1 73 ? 10.456 0.477 -8.781 1.00 97.44 73 ASP A O 1
ATOM 570 N N . ASN A 1 74 ? 8.792 -0.359 -7.558 1.00 97.25 74 ASN A N 1
ATOM 571 C CA . ASN A 1 74 ? 9.619 -1.453 -7.012 1.00 97.25 74 ASN A CA 1
ATOM 572 C C . ASN A 1 74 ? 10.142 -2.431 -8.083 1.00 97.25 74 ASN A C 1
ATOM 574 O O . ASN A 1 74 ? 11.170 -3.074 -7.891 1.00 97.25 74 ASN A O 1
ATOM 578 N N . CYS A 1 75 ? 9.435 -2.583 -9.209 1.00 97.56 75 CYS A N 1
ATOM 579 C CA . CYS A 1 75 ? 9.905 -3.396 -10.335 1.00 97.56 75 CYS A CA 1
ATOM 580 C C . CYS A 1 75 ? 10.837 -2.620 -11.269 1.00 97.56 75 CYS A C 1
ATOM 582 O O . CYS A 1 75 ? 11.738 -3.218 -11.849 1.00 97.56 75 CYS A O 1
ATOM 584 N N . LEU A 1 76 ? 10.576 -1.326 -11.460 1.00 97.62 76 LEU A N 1
ATOM 585 C CA . LEU A 1 76 ? 11.314 -0.466 -12.386 1.00 97.62 76 LEU A CA 1
ATOM 586 C C . LEU A 1 76 ? 12.639 0.009 -11.779 1.00 97.62 76 LEU A C 1
ATOM 588 O O . LEU A 1 76 ? 13.647 0.077 -12.478 1.00 97.62 76 LEU A O 1
ATOM 592 N N . THR A 1 77 ? 12.639 0.266 -10.473 1.00 96.38 77 THR A N 1
ATOM 593 C CA . THR A 1 77 ? 13.779 0.756 -9.699 1.00 96.38 77 THR A CA 1
ATOM 594 C C . THR A 1 77 ? 13.879 -0.029 -8.384 1.00 96.38 77 THR A C 1
ATOM 596 O O . THR A 1 77 ? 13.528 0.490 -7.322 1.00 96.38 77 THR A O 1
ATOM 599 N N . PRO A 1 78 ? 14.322 -1.300 -8.422 1.00 93.50 78 PRO A N 1
ATOM 600 C CA . PRO A 1 78 ? 14.405 -2.131 -7.226 1.00 93.50 78 PRO A CA 1
ATOM 601 C C . PRO A 1 78 ? 15.333 -1.518 -6.174 1.00 93.50 78 PRO A C 1
ATOM 603 O O . PRO A 1 78 ? 16.455 -1.108 -6.483 1.00 93.50 78 PRO A O 1
ATOM 606 N N . ALA A 1 79 ? 14.882 -1.483 -4.920 1.00 89.69 79 ALA A N 1
ATOM 607 C CA . ALA A 1 79 ? 15.714 -1.051 -3.806 1.00 89.69 79 ALA A CA 1
ATOM 608 C C . ALA A 1 79 ? 16.860 -2.049 -3.564 1.00 89.69 79 ALA A C 1
ATOM 610 O O . ALA A 1 79 ? 16.684 -3.263 -3.694 1.00 89.69 79 ALA A O 1
ATOM 611 N N . ALA A 1 80 ? 18.038 -1.538 -3.195 1.00 87.69 80 ALA A N 1
ATOM 612 C CA . ALA A 1 80 ? 19.174 -2.383 -2.853 1.00 87.69 80 ALA A CA 1
ATOM 613 C C . ALA A 1 80 ? 18.847 -3.219 -1.607 1.00 87.69 80 ALA A C 1
ATOM 615 O O . ALA A 1 80 ? 18.469 -2.677 -0.569 1.00 87.69 80 ALA A O 1
ATOM 616 N N . ALA A 1 81 ? 19.011 -4.533 -1.718 1.00 84.56 81 ALA A N 1
ATOM 617 C CA . ALA A 1 81 ? 18.889 -5.474 -0.615 1.00 84.56 81 ALA A CA 1
ATOM 618 C C . ALA A 1 81 ? 20.223 -6.200 -0.426 1.00 84.56 81 ALA A C 1
ATOM 620 O O . ALA A 1 81 ? 20.953 -6.424 -1.394 1.00 84.56 81 ALA A O 1
A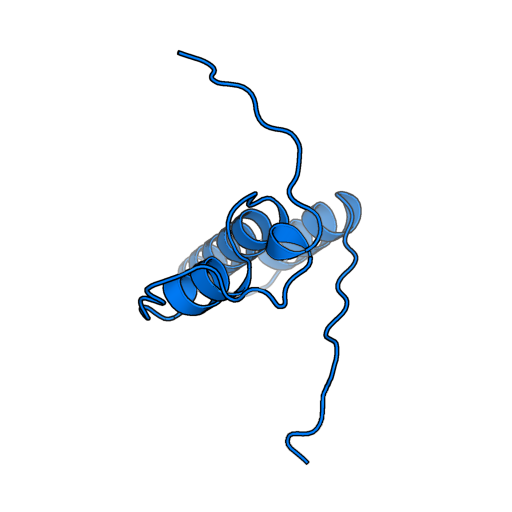TOM 621 N N . TRP A 1 82 ? 20.520 -6.593 0.807 1.00 87.69 82 TRP A N 1
ATOM 622 C CA . TRP A 1 82 ? 21.558 -7.578 1.090 1.00 87.69 82 TRP A CA 1
ATOM 623 C C . TRP A 1 82 ? 20.926 -8.857 1.628 1.00 87.69 82 TRP A C 1
ATOM 625 O O . TRP A 1 82 ? 19.777 -8.844 2.077 1.00 87.69 82 TRP A O 1
ATOM 635 N N . ASP A 1 83 ? 21.679 -9.950 1.598 1.00 82.56 83 ASP A N 1
ATOM 636 C CA . ASP A 1 83 ? 21.328 -11.130 2.376 1.00 82.56 83 ASP A CA 1
ATOM 637 C C . ASP A 1 83 ? 21.772 -10.913 3.830 1.00 82.56 83 ASP A C 1
ATOM 639 O O . ASP A 1 83 ? 22.911 -10.516 4.077 1.00 82.56 83 ASP A O 1
ATOM 643 N N . ALA A 1 84 ? 20.847 -11.091 4.774 1.00 83.69 84 ALA A N 1
ATOM 644 C CA . ALA A 1 84 ? 21.059 -10.840 6.200 1.00 83.69 84 ALA A CA 1
ATOM 645 C C . ALA A 1 84 ? 21.196 -12.135 7.024 1.00 83.69 84 ALA A C 1
ATOM 647 O O . ALA A 1 84 ? 21.176 -12.060 8.255 1.00 83.69 84 ALA A O 1
ATOM 648 N N . THR A 1 85 ? 21.279 -13.300 6.366 1.00 70.12 85 THR A N 1
ATOM 649 C CA . THR A 1 85 ? 21.513 -14.602 7.017 1.00 70.12 85 THR A CA 1
ATOM 650 C C . THR A 1 85 ? 22.983 -14.894 7.267 1.00 70.12 85 THR A C 1
ATOM 652 O O . THR A 1 85 ? 23.803 -14.566 6.380 1.00 70.12 85 THR A O 1
#

pLDDT: mean 95.76, std 4.2, range [70.12, 98.38]

Organism: Xanthomonas perforans (NCBI:txid442694)

Secondary structure (DSSP, 8-state):
--S---------HHHHHHHHHHHHHS-S-HHHHHHHHHHHHHHHHHHH--S-HHHHHHHHTT----S--SSSHHHHSPPP-----

Sequence (85 aa):
DGDPAEAWLCYGLGDVVLLKQMIEQGEAAEERKRLERAKLDHLLGYCESMQCRRQVLLAGFGETYPKPCGNCDNCLTPAAAWDAT

InterPro domains:
  IPR027417 P-loop containing nucleoside triphosphate hydrolase [SSF52540] (1-84)
  IPR032284 ATP-dependent DNA helicase RecQ, zinc-binding domain [PF16124] (14-76)
  IPR036388 Winged helix-like DNA-binding domain superfamily [G3DSA:1.10.10.10] (12-85)

Radius of gyration: 15.94 Å; chains: 1; bounding box: 38×28×41 Å

Foldseek 3Di:
DPPDDDDDDDDDPVVLVVQLCCLVPDPDDPVVSVVSVVVSVLVVCLVPDLAQSVQSVCVVVVDHDPDRPCPDCSNVPGDDDDDPD